Protein AF-A0A2P4SYZ5-F1 (afdb_monomer)

Foldseek 3Di:
DPVVCVVPVPKDWDFDDDVPPTDIDIPPDDDDCPDPPDDPCRDPVVVVVVPDDDDDDDPPPPCPPPLDPDLPNVDDDQDQLVNDPDDPVDDSVVVNVVSVVVVVVVSVVVVCVSVVVVDD

Secondary structure (DSSP, 8-state):
-HHHHHH-TT-EEEEESSTTT-EEEEES----TTSTT--GGGSTTGGGGGSS-S------------TTS-TTSSSPPPPPGGGS---TTS-HHHHHHHHHHHHHHHHHHHHHHHHT----

Sequence (120 aa):
MQIIRQQFPQLTTRRLGTRGQSKYHYYGIAVKENSQYYDVMYSKKGAAWVNETGKKEVTKQTVAYSPRSKLGTLLPEFPNVKDLNLPASLPEEKVSTFIMMYRTHCQRILDTVIRANFDE

Radius of gyration: 20.38 Å; Cα contacts (8 Å, |Δi|>4): 59; chains: 1; bounding box: 40×45×53 Å

Solvent-accessible surface area (backbone atoms only — not comparable to full-atom values): 8151 Å² total; per-residue (Å²): 124,66,67,64,46,70,77,37,74,83,54,42,80,48,76,50,68,57,96,96,63,56,43,84,41,73,42,87,71,77,78,53,84,89,40,96,80,47,52,68,76,77,37,85,70,43,64,62,75,78,75,71,80,81,90,74,93,69,87,74,81,54,91,52,94,48,99,76,57,73,91,84,70,83,66,78,86,75,84,54,66,89,78,49,96,70,59,92,90,55,64,63,68,60,51,44,52,45,52,54,52,48,53,53,49,53,47,52,51,51,53,47,59,57,71,58,51,79,87,122

Mean predicted aligned error: 16.27 Å

Organism: Bambusicola thoracicus (NCBI:txid9083)

InterPro domains:
  IPR003150 DNA-binding RFX-type winged-helix domain [PF02257] (2-32)
  IPR003150 DNA-binding RFX-type winged-helix domain [PS51526] (1-33)
  IPR036388 Winged helix-like DNA-binding domain superfamily [G3DSA:1.10.10.10] (1-33)
  IPR036390 Winged helix DNA-binding domain superfamily [SSF46785] (2-32)
  IPR039779 RFX-like DNA-binding protein [PTHR12619] (3-120)

pLDDT: mean 73.35, std 20.51, range [32.19, 95.38]

Structure (mmCIF, N/CA/C/O backbone):
data_AF-A0A2P4SYZ5-F1
#
_entry.id   AF-A0A2P4SYZ5-F1
#
loop_
_atom_site.group_PDB
_atom_site.id
_atom_site.type_symbol
_atom_site.label_atom_id
_atom_site.label_alt_id
_atom_site.label_comp_id
_atom_site.label_asym_id
_atom_site.label_entity_id
_atom_site.label_seq_id
_atom_site.pdbx_PDB_ins_code
_atom_site.Cartn_x
_atom_site.Cartn_y
_atom_site.Cartn_z
_atom_site.occupancy
_atom_site.B_iso_or_equiv
_atom_site.auth_seq_id
_atom_site.auth_comp_id
_atom_site.auth_asym_id
_atom_site.auth_atom_id
_atom_site.pdbx_PDB_model_num
ATOM 1 N N . MET A 1 1 ? 3.387 -18.766 -16.962 1.00 57.66 1 MET A N 1
ATOM 2 C CA . MET A 1 1 ? 2.801 -18.402 -18.279 1.00 57.66 1 MET A CA 1
ATOM 3 C C . MET A 1 1 ? 1.484 -19.122 -18.595 1.00 57.66 1 MET A C 1
ATOM 5 O O . MET A 1 1 ? 0.707 -18.586 -19.371 1.00 57.66 1 MET A O 1
ATOM 9 N N . GLN A 1 2 ? 1.212 -20.305 -18.026 1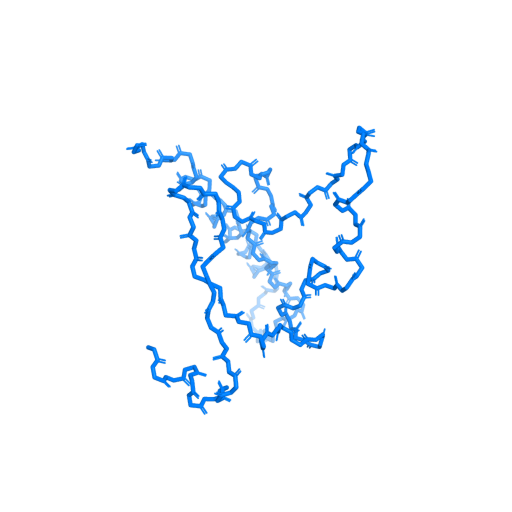.00 62.69 2 GLN A N 1
ATOM 10 C CA . GLN A 1 2 ? 0.086 -21.158 -18.443 1.00 62.69 2 GLN A CA 1
ATOM 11 C C . GLN A 1 2 ? -1.292 -20.676 -17.941 1.00 62.69 2 GLN A C 1
ATOM 13 O O . GLN A 1 2 ? -2.259 -20.711 -18.691 1.00 62.69 2 GLN A O 1
ATOM 18 N N . ILE A 1 3 ? -1.359 -20.116 -16.727 1.00 81.81 3 ILE A N 1
ATOM 19 C CA . ILE A 1 3 ? -2.625 -19.702 -16.091 1.00 81.81 3 ILE A CA 1
ATOM 20 C C . ILE A 1 3 ? -3.298 -18.545 -16.847 1.00 81.81 3 ILE A C 1
ATOM 22 O O . ILE A 1 3 ? -4.493 -18.582 -17.122 1.00 81.81 3 ILE A O 1
ATOM 26 N N . ILE A 1 4 ? -2.532 -17.522 -17.247 1.00 84.44 4 ILE A N 1
ATOM 27 C CA . ILE A 1 4 ? -3.114 -16.334 -17.888 1.00 84.44 4 ILE A CA 1
ATOM 28 C C . ILE A 1 4 ? -3.686 -16.639 -19.279 1.00 84.44 4 ILE A C 1
ATOM 30 O O . ILE A 1 4 ? -4.724 -16.097 -19.642 1.00 84.44 4 ILE A O 1
ATOM 34 N N . ARG A 1 5 ? -3.055 -17.539 -20.045 1.00 84.69 5 ARG A N 1
ATOM 35 C CA . ARG A 1 5 ? -3.549 -17.950 -21.371 1.00 84.69 5 ARG A CA 1
ATOM 36 C C . ARG A 1 5 ? -4.731 -18.913 -21.285 1.00 84.69 5 ARG A C 1
ATOM 38 O O . ARG A 1 5 ? -5.546 -18.929 -22.195 1.00 84.69 5 ARG A O 1
ATOM 45 N N . GLN A 1 6 ? -4.841 -19.679 -20.200 1.00 87.44 6 GLN A N 1
ATOM 46 C CA . GLN A 1 6 ? -6.010 -20.518 -19.939 1.00 87.44 6 GLN A CA 1
ATOM 47 C C . GLN A 1 6 ? -7.247 -19.663 -19.634 1.00 87.44 6 GLN A C 1
ATOM 49 O O . GLN A 1 6 ? -8.317 -19.920 -20.175 1.00 87.44 6 GLN A O 1
ATOM 54 N N . GLN A 1 7 ? -7.086 -18.618 -18.815 1.00 88.50 7 GLN A N 1
ATOM 55 C CA . GLN A 1 7 ? -8.185 -17.721 -18.452 1.00 88.50 7 GLN A CA 1
ATOM 56 C C . GLN A 1 7 ? -8.535 -16.719 -19.563 1.00 88.50 7 GLN A C 1
ATOM 58 O O . GLN A 1 7 ? -9.694 -16.333 -19.708 1.00 88.50 7 GLN A O 1
ATOM 63 N N . PHE A 1 8 ? -7.544 -16.297 -20.355 1.00 90.06 8 PHE A N 1
ATOM 64 C CA . PHE A 1 8 ? -7.702 -15.331 -21.444 1.00 90.06 8 PHE A CA 1
ATOM 65 C C . PHE A 1 8 ? -7.105 -15.896 -22.745 1.00 90.06 8 PHE A C 1
ATOM 67 O O . PHE A 1 8 ? -5.984 -15.540 -23.121 1.00 90.06 8 PHE A O 1
ATOM 74 N N . PRO A 1 9 ? -7.838 -16.769 -23.464 1.00 88.19 9 PRO A N 1
ATOM 75 C CA . PRO A 1 9 ? -7.308 -17.480 -24.633 1.00 88.19 9 PRO A CA 1
ATOM 76 C C . PRO A 1 9 ? -6.918 -16.558 -25.791 1.00 88.19 9 PRO A C 1
ATOM 78 O O . PRO A 1 9 ? -5.989 -16.845 -26.539 1.00 88.19 9 PRO A O 1
ATOM 81 N N . GLN A 1 10 ? -7.604 -15.420 -25.915 1.00 88.31 10 GLN A N 1
ATOM 82 C CA . GLN A 1 10 ? -7.380 -14.437 -26.980 1.00 88.31 10 GLN A CA 1
ATOM 83 C C . GLN A 1 10 ? -6.276 -13.417 -26.639 1.00 88.31 10 GLN A C 1
ATOM 85 O O . GLN A 1 10 ? -6.065 -12.452 -27.372 1.00 88.31 10 GLN A O 1
ATOM 90 N N . LEU A 1 11 ? -5.570 -13.601 -25.517 1.00 90.75 11 LEU A N 1
ATOM 91 C CA . LEU A 1 11 ? -4.552 -12.665 -25.058 1.00 90.75 11 LEU A CA 1
ATOM 92 C C . LEU A 1 11 ? -3.298 -12.717 -25.934 1.00 90.75 11 LEU A C 1
ATOM 94 O O . LEU A 1 11 ? -2.624 -13.748 -26.053 1.00 90.75 11 LEU A O 1
ATOM 98 N N . THR A 1 12 ? -2.914 -11.567 -26.475 1.00 90.38 12 THR A N 1
ATOM 99 C CA . THR A 1 12 ? -1.687 -11.422 -27.268 1.00 90.38 12 THR A CA 1
ATOM 100 C C . THR A 1 12 ? -0.583 -10.761 -26.446 1.00 90.38 12 THR A C 1
ATOM 102 O O . THR A 1 12 ? -0.843 -10.094 -25.447 1.00 90.38 12 THR A O 1
ATOM 105 N N . THR A 1 13 ? 0.679 -10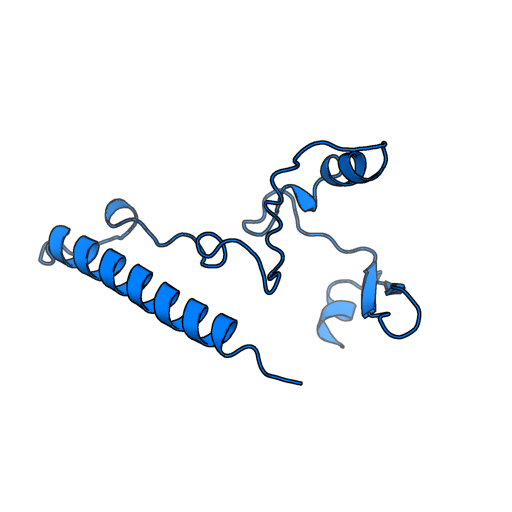.977 -26.822 1.00 90.44 13 THR A N 1
ATOM 106 C CA . THR A 1 13 ? 1.836 -10.389 -26.129 1.00 90.44 13 THR A CA 1
ATOM 107 C C . THR A 1 13 ? 2.620 -9.528 -27.107 1.00 90.44 13 THR A C 1
ATOM 109 O O . THR A 1 13 ? 2.969 -9.985 -28.192 1.00 90.44 13 THR A O 1
ATOM 112 N N . ARG A 1 14 ? 2.914 -8.286 -26.723 1.00 90.25 14 ARG A N 1
ATOM 113 C CA . ARG A 1 14 ? 3.742 -7.347 -27.491 1.00 90.25 14 ARG A CA 1
ATOM 114 C C . ARG A 1 14 ? 4.898 -6.861 -26.633 1.00 90.25 14 ARG A C 1
ATOM 116 O O . ARG A 1 14 ? 4.794 -6.834 -25.411 1.00 90.25 14 ARG A O 1
ATOM 123 N N . ARG A 1 15 ? 5.996 -6.458 -27.266 1.00 91.25 15 ARG A N 1
ATOM 124 C CA . ARG A 1 15 ? 7.143 -5.864 -26.580 1.00 91.25 15 ARG A CA 1
ATOM 125 C C . ARG A 1 15 ? 7.164 -4.369 -26.893 1.00 91.25 15 ARG A C 1
ATOM 127 O O . ARG A 1 15 ? 7.265 -4.004 -28.061 1.00 91.25 15 ARG A O 1
ATOM 134 N N . LEU A 1 16 ? 6.977 -3.528 -25.879 1.00 90.62 16 LEU A N 1
ATOM 135 C CA . LEU A 1 16 ? 6.823 -2.074 -26.023 1.00 90.62 16 LEU A CA 1
ATOM 136 C C . LEU A 1 16 ? 7.907 -1.346 -25.224 1.00 90.62 16 LEU A C 1
ATOM 138 O O . LEU A 1 16 ? 8.298 -1.816 -24.159 1.00 90.62 16 LEU A O 1
ATOM 142 N N . GLY A 1 17 ? 8.375 -0.204 -25.730 1.00 87.62 17 GLY A N 1
ATOM 143 C CA . GLY A 1 17 ? 9.402 0.639 -25.107 1.00 87.62 17 GLY A CA 1
ATOM 144 C C . GLY A 1 17 ? 10.561 0.958 -26.054 1.00 87.62 17 GLY A C 1
ATOM 145 O O . GLY A 1 17 ? 10.675 0.372 -27.131 1.00 87.62 17 GLY A O 1
ATOM 146 N N . THR A 1 18 ? 11.427 1.885 -25.652 1.00 86.94 18 THR A N 1
ATOM 147 C CA . THR A 1 18 ? 12.615 2.291 -26.419 1.00 86.94 18 THR A CA 1
ATOM 148 C C . THR A 1 18 ? 13.705 1.211 -26.396 1.00 86.94 18 THR A C 1
ATOM 150 O O . THR A 1 18 ? 13.635 0.242 -25.634 1.00 86.94 18 THR A O 1
ATOM 153 N N . ARG A 1 19 ? 14.718 1.351 -27.263 1.00 84.50 19 ARG A N 1
ATOM 154 C CA . ARG A 1 19 ? 15.845 0.409 -27.366 1.00 84.50 19 ARG A CA 1
ATOM 155 C C . ARG A 1 19 ? 16.495 0.206 -25.990 1.00 84.50 19 ARG A C 1
ATOM 157 O O . ARG A 1 19 ? 16.896 1.167 -25.350 1.00 84.50 19 ARG A O 1
ATOM 164 N N . GLY A 1 20 ? 16.576 -1.048 -25.545 1.00 88.00 20 GLY A N 1
ATOM 165 C CA . GLY A 1 20 ? 17.135 -1.425 -24.239 1.00 88.00 20 GLY A CA 1
ATOM 166 C C . GLY A 1 20 ? 16.155 -1.378 -23.059 1.00 88.00 20 GLY A C 1
ATOM 167 O O . GLY A 1 20 ? 16.458 -1.951 -22.023 1.00 88.00 20 GLY A O 1
ATOM 168 N N . GLN A 1 21 ? 14.969 -0.778 -23.213 1.00 86.50 21 GLN A N 1
ATOM 169 C CA . GLN A 1 21 ? 13.969 -0.626 -22.139 1.00 86.50 21 GLN A CA 1
ATOM 170 C C . GLN A 1 21 ? 12.636 -1.326 -22.448 1.00 86.50 21 GLN A C 1
ATOM 172 O O . GLN A 1 21 ? 11.637 -1.127 -21.756 1.00 86.50 21 GLN A O 1
ATOM 177 N N . SER A 1 22 ? 12.584 -2.136 -23.509 1.00 90.62 22 SER A N 1
ATOM 178 C CA . SER A 1 22 ? 11.336 -2.750 -23.954 1.00 90.62 22 SER A CA 1
ATOM 179 C C . SER A 1 22 ? 10.851 -3.846 -22.997 1.00 90.62 22 SER A C 1
ATOM 181 O O . SER A 1 22 ? 11.551 -4.840 -22.786 1.00 90.62 22 SER A O 1
ATOM 183 N N . LYS A 1 23 ? 9.620 -3.711 -22.498 1.00 89.50 23 LYS A N 1
ATOM 184 C CA . LYS A 1 23 ? 8.950 -4.667 -21.602 1.00 89.50 23 LYS A CA 1
ATOM 185 C C . LYS A 1 23 ? 7.866 -5.451 -22.341 1.00 89.50 23 LYS A C 1
ATOM 187 O O . LYS A 1 23 ? 7.407 -5.042 -23.407 1.00 89.50 23 LYS A O 1
ATOM 192 N N . TYR A 1 24 ? 7.458 -6.591 -21.787 1.00 91.94 24 TYR A N 1
ATOM 193 C CA . TYR A 1 24 ? 6.337 -7.372 -22.311 1.00 91.94 24 TYR A CA 1
ATOM 194 C C . TYR A 1 24 ? 5.007 -6.800 -21.818 1.00 91.94 24 TYR A C 1
ATOM 196 O O . TYR A 1 24 ? 4.822 -6.579 -20.625 1.00 91.94 24 TYR A O 1
ATOM 204 N N . HIS A 1 25 ? 4.077 -6.597 -22.744 1.00 90.06 25 HIS A N 1
ATOM 205 C CA . HIS A 1 25 ? 2.721 -6.127 -22.495 1.00 90.06 25 HIS A CA 1
ATOM 206 C C . HIS A 1 25 ? 1.725 -7.155 -23.020 1.00 90.06 25 HIS A C 1
ATOM 208 O O . HIS A 1 25 ? 1.852 -7.638 -24.148 1.00 90.06 25 HIS A O 1
ATOM 214 N N . TYR A 1 26 ? 0.720 -7.467 -22.209 1.00 91.38 26 TYR A N 1
ATOM 215 C CA 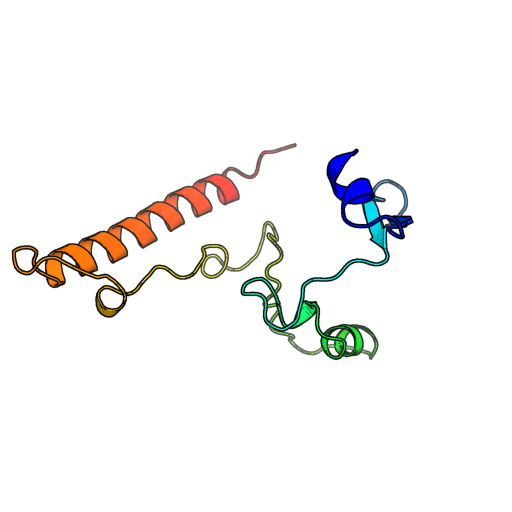. TYR A 1 26 ? -0.417 -8.268 -22.636 1.00 91.38 26 TYR A CA 1
ATOM 216 C C . TYR A 1 26 ? -1.489 -7.369 -23.248 1.00 91.38 26 TYR A C 1
ATOM 218 O O . TYR A 1 26 ? -1.839 -6.339 -22.677 1.00 91.38 26 TYR A O 1
ATOM 226 N N . TYR A 1 27 ? -1.996 -7.757 -24.413 1.00 87.62 27 TYR A N 1
ATOM 227 C CA . TYR A 1 27 ? -3.018 -7.028 -25.150 1.00 87.62 27 TYR A CA 1
ATOM 228 C C . TYR A 1 27 ? -4.298 -7.858 -25.240 1.00 87.62 27 TYR A C 1
ATOM 230 O O . TYR A 1 27 ? -4.244 -9.069 -25.464 1.00 87.62 27 TYR A O 1
ATOM 238 N N . GLY A 1 28 ? -5.440 -7.193 -25.054 1.00 85.69 28 GLY A N 1
ATOM 239 C CA . GLY A 1 28 ? -6.750 -7.836 -24.905 1.00 85.69 28 GLY A CA 1
ATOM 240 C C . GLY A 1 28 ? -7.186 -8.047 -23.450 1.00 85.69 28 GLY A C 1
ATOM 241 O O . GLY A 1 28 ? -8.155 -8.757 -23.210 1.00 85.69 28 GLY A O 1
ATOM 242 N N . ILE A 1 29 ? -6.494 -7.437 -22.480 1.00 86.69 29 ILE A N 1
ATOM 243 C CA . ILE A 1 29 ? -6.887 -7.433 -21.064 1.00 86.69 29 ILE A CA 1
ATOM 244 C C . ILE A 1 29 ? -6.808 -6.018 -20.489 1.00 86.69 29 ILE A C 1
ATOM 246 O O . ILE A 1 29 ? -5.904 -5.255 -20.827 1.00 86.69 29 ILE A O 1
ATOM 250 N N . ALA A 1 30 ? -7.760 -5.679 -19.624 1.00 85.19 30 ALA A N 1
ATOM 251 C CA . ALA A 1 30 ? -7.810 -4.420 -18.890 1.00 85.19 30 ALA A CA 1
ATOM 252 C C . ALA A 1 30 ? -8.469 -4.637 -17.520 1.00 85.19 30 ALA A C 1
ATOM 254 O O . ALA A 1 30 ? -9.186 -5.620 -17.313 1.00 85.19 30 ALA A O 1
ATOM 255 N N . VAL A 1 31 ? -8.229 -3.712 -16.589 1.00 85.00 31 VAL A N 1
ATOM 256 C CA . VAL A 1 31 ? -8.916 -3.693 -15.292 1.00 85.00 31 VAL A CA 1
ATOM 257 C C . VAL A 1 31 ? -10.376 -3.281 -15.511 1.00 85.00 31 VAL A C 1
ATOM 259 O O . VAL A 1 31 ? -10.651 -2.355 -16.270 1.00 85.00 31 VAL A O 1
ATOM 262 N N . LYS A 1 32 ? -11.320 -3.981 -14.873 1.00 84.44 32 LYS A N 1
ATOM 263 C CA . LYS A 1 32 ? -12.754 -3.656 -14.956 1.00 84.44 32 LYS A CA 1
ATOM 264 C C . LYS A 1 32 ? -13.058 -2.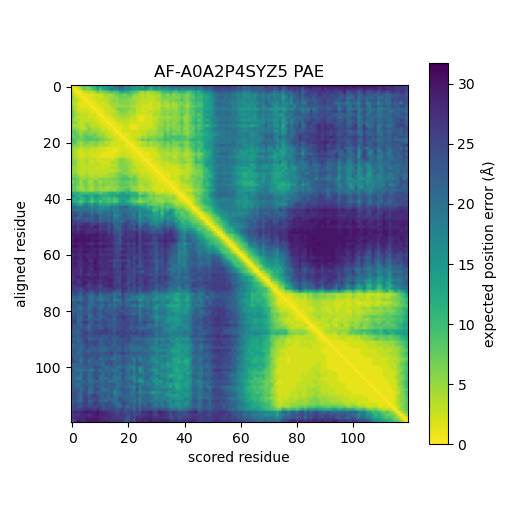359 -14.211 1.00 84.44 32 LYS A C 1
ATOM 266 O O . LYS A 1 32 ? -12.527 -2.176 -13.126 1.00 84.44 32 LYS A O 1
ATOM 271 N N . GLU A 1 33 ? -13.981 -1.544 -14.721 1.00 83.62 33 GLU A N 1
ATOM 272 C CA . GLU A 1 33 ? -14.332 -0.235 -14.133 1.00 83.62 33 GLU A CA 1
ATOM 273 C C . GLU A 1 33 ? -14.846 -0.312 -12.690 1.00 83.62 33 GLU A C 1
ATOM 275 O O . GLU A 1 33 ? -14.613 0.584 -11.890 1.00 83.62 33 GLU A O 1
ATOM 280 N N . ASN A 1 34 ? -15.520 -1.409 -12.342 1.00 83.06 34 ASN A N 1
ATOM 281 C CA . ASN A 1 34 ? -16.043 -1.661 -10.999 1.00 83.06 34 ASN A CA 1
ATOM 282 C C . ASN A 1 34 ? -15.022 -2.307 -10.047 1.00 83.06 34 ASN A C 1
ATOM 284 O O . ASN A 1 34 ? -15.374 -2.699 -8.935 1.00 83.06 34 ASN A O 1
ATOM 288 N N . SER A 1 35 ? -13.783 -2.506 -10.492 1.00 83.00 35 SER A N 1
ATOM 289 C CA . SER A 1 35 ? -12.743 -3.081 -9.655 1.00 83.00 35 SER A CA 1
ATOM 290 C C . SER A 1 35 ? -12.205 -2.031 -8.692 1.00 83.00 35 SER A C 1
ATOM 292 O O . SER A 1 35 ? -11.919 -0.907 -9.084 1.00 83.00 35 SER A O 1
ATOM 294 N N . GLN A 1 36 ? -11.932 -2.444 -7.458 1.00 76.06 36 GLN A N 1
ATOM 295 C CA . GLN A 1 36 ? -11.140 -1.676 -6.492 1.00 76.06 36 GLN A CA 1
ATOM 296 C C . GLN A 1 36 ? -9.732 -1.294 -7.004 1.00 76.06 36 GLN A C 1
ATOM 298 O O . GLN A 1 36 ? -9.103 -0.400 -6.453 1.00 76.06 36 GLN A O 1
ATOM 303 N N . TYR A 1 37 ? -9.244 -1.940 -8.072 1.00 76.19 37 TYR A N 1
ATOM 304 C CA . TYR A 1 37 ? -7.970 -1.624 -8.730 1.00 76.19 37 TYR A CA 1
ATOM 305 C C . TYR A 1 37 ? -8.116 -0.710 -9.960 1.00 76.19 37 TYR A C 1
ATOM 307 O O . TYR A 1 37 ? -7.135 -0.481 -10.673 1.00 76.19 37 TYR A O 1
ATOM 315 N N . TYR A 1 38 ? -9.327 -0.239 -10.274 1.00 81.44 38 TYR A N 1
ATOM 316 C CA . TYR A 1 38 ? -9.568 0.632 -11.421 1.00 81.44 38 TYR A CA 1
ATOM 317 C C . TYR A 1 38 ? -9.190 2.078 -11.100 1.00 81.44 38 TYR A C 1
ATOM 319 O O . TYR A 1 38 ? -9.927 2.806 -10.443 1.00 81.44 38 TYR A O 1
ATOM 327 N N . ASP A 1 39 ? -8.022 2.487 -11.583 1.00 75.81 39 ASP A N 1
ATOM 328 C CA . ASP A 1 39 ? -7.547 3.869 -11.520 1.00 75.81 39 ASP A CA 1
ATOM 329 C C . ASP A 1 39 ? -8.021 4.685 -12.745 1.00 75.81 39 ASP A C 1
ATOM 331 O O . ASP A 1 39 ? -8.155 4.159 -13.856 1.00 75.81 39 ASP A O 1
ATOM 335 N N . VAL A 1 40 ? -8.207 5.996 -12.566 1.00 64.44 40 VAL A N 1
ATOM 336 C CA . VAL A 1 40 ? -8.567 6.981 -13.605 1.00 64.44 40 VAL A CA 1
ATOM 337 C C . VAL A 1 40 ? -7.585 6.941 -14.782 1.00 64.44 40 VAL A C 1
ATOM 339 O O . VAL A 1 40 ? -7.981 7.171 -15.926 1.00 64.44 40 VAL A O 1
ATOM 342 N N . MET A 1 41 ? -6.326 6.572 -14.532 1.00 62.00 41 MET A N 1
ATOM 343 C CA . MET A 1 41 ? -5.296 6.376 -15.563 1.00 62.00 41 MET A CA 1
ATOM 344 C C . MET A 1 41 ? -5.627 5.255 -16.566 1.00 62.00 41 MET A C 1
ATOM 346 O O . MET A 1 41 ? -5.144 5.291 -17.697 1.00 62.00 41 MET A O 1
ATOM 350 N N . TYR A 1 42 ? -6.462 4.282 -16.188 1.00 68.06 42 TYR A N 1
ATOM 351 C CA . TYR A 1 42 ? -6.945 3.218 -17.079 1.00 68.06 42 TYR A CA 1
ATOM 352 C C . TYR A 1 42 ? -8.232 3.601 -17.826 1.00 68.06 42 TYR A C 1
ATOM 354 O O . TYR A 1 42 ? -8.672 2.865 -18.713 1.00 68.06 42 TYR A O 1
ATOM 362 N N . SER A 1 43 ? -8.823 4.760 -17.515 1.00 62.81 43 SER A N 1
ATOM 363 C CA . SER A 1 43 ? -9.974 5.286 -18.244 1.00 62.81 43 SER A CA 1
ATOM 364 C C . SER A 1 43 ? -9.567 5.766 -19.638 1.00 62.81 43 SER A C 1
ATOM 366 O O . SER A 1 43 ? -8.529 6.404 -19.824 1.00 62.81 43 SER A O 1
ATOM 368 N N . LYS A 1 44 ? -10.453 5.577 -20.625 1.00 56.69 44 LYS A N 1
ATOM 369 C CA . LYS A 1 44 ? -10.300 6.120 -21.990 1.00 56.69 44 LYS A CA 1
ATOM 370 C C . LYS A 1 44 ? -10.062 7.642 -22.015 1.00 56.69 44 LYS A C 1
ATOM 372 O O . LYS A 1 44 ? -9.497 8.146 -22.979 1.00 56.69 44 LYS A O 1
ATOM 377 N N . LYS A 1 45 ? -10.458 8.367 -20.959 1.00 53.66 45 LYS A N 1
ATOM 378 C CA . LYS A 1 45 ? -10.246 9.818 -20.804 1.00 53.66 45 LYS A CA 1
ATOM 379 C C . LYS A 1 45 ? -8.837 10.193 -20.316 1.00 53.66 45 LYS A C 1
ATOM 381 O O .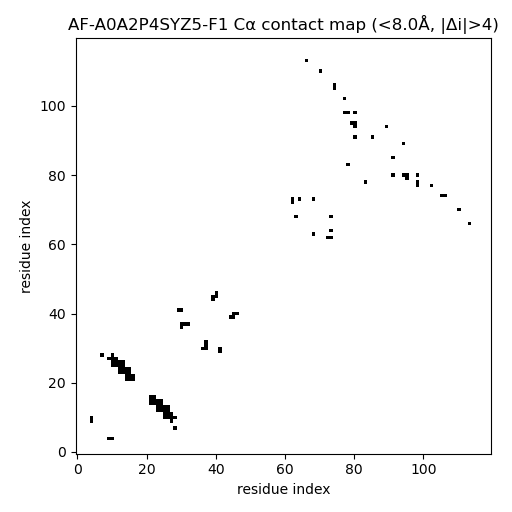 LYS A 1 45 ? -8.399 11.307 -20.586 1.00 53.66 45 LYS A O 1
ATOM 386 N N . GLY A 1 46 ? -8.114 9.289 -19.647 1.00 50.66 46 GLY A N 1
ATOM 387 C CA . GLY A 1 46 ? -6.748 9.539 -19.160 1.00 50.66 46 GLY A CA 1
ATOM 388 C C . GLY A 1 46 ? -5.708 9.609 -20.284 1.00 50.66 46 GLY A C 1
ATOM 389 O O . GLY A 1 46 ? -4.765 10.392 -20.215 1.00 50.66 46 GLY A O 1
ATOM 390 N N . ALA A 1 47 ? -5.926 8.865 -21.374 1.00 47.66 47 ALA A N 1
ATOM 391 C CA . ALA A 1 47 ? -5.040 8.855 -22.540 1.00 47.66 47 ALA A CA 1
ATOM 392 C C . ALA A 1 47 ? -5.069 10.162 -23.362 1.00 47.66 47 ALA A C 1
ATOM 394 O O . ALA A 1 47 ? -4.115 10.451 -24.080 1.00 47.66 47 ALA A O 1
ATOM 395 N N . ALA A 1 48 ? -6.137 10.962 -23.255 1.00 43.22 48 ALA A N 1
ATOM 396 C CA . ALA A 1 48 ? -6.280 12.218 -23.995 1.00 43.22 48 ALA A CA 1
ATOM 397 C C . ALA A 1 48 ? -5.417 13.363 -23.427 1.00 43.22 48 ALA A C 1
ATOM 399 O O . ALA A 1 48 ? -5.047 14.270 -24.163 1.00 43.22 48 ALA A O 1
ATOM 400 N N . TRP A 1 49 ? -5.026 13.301 -22.148 1.00 39.78 49 TRP A N 1
ATOM 401 C CA . TRP A 1 49 ? -4.213 14.341 -21.496 1.00 39.78 49 TRP A CA 1
ATOM 402 C C . TRP A 1 49 ? -2.725 14.320 -21.886 1.00 39.78 49 TRP A C 1
ATOM 404 O O . TRP A 1 49 ? -1.984 15.228 -21.521 1.00 39.78 49 TRP A O 1
ATOM 414 N N . VAL A 1 50 ? -2.266 13.296 -22.613 1.00 45.56 50 VAL A N 1
ATOM 415 C CA . VAL A 1 50 ? -0.845 13.132 -22.974 1.00 45.56 50 VAL A CA 1
ATOM 416 C C . VAL A 1 50 ? -0.496 13.790 -24.321 1.00 45.56 50 VAL A C 1
ATOM 418 O O . VAL A 1 50 ? 0.683 13.977 -24.614 1.00 45.56 50 VAL A O 1
ATOM 421 N N . ASN A 1 51 ? -1.488 14.195 -25.125 1.00 40.41 51 ASN A N 1
ATOM 422 C CA . ASN A 1 51 ? -1.267 14.448 -26.555 1.00 40.41 51 ASN A CA 1
ATOM 423 C C . ASN A 1 51 ? -1.309 15.923 -27.002 1.00 40.41 51 ASN A C 1
ATOM 425 O O . ASN A 1 51 ? -1.032 16.177 -28.170 1.00 40.41 51 ASN A O 1
ATOM 429 N N . GLU A 1 52 ? -1.577 16.901 -26.130 1.00 34.38 52 GLU A N 1
ATOM 430 C CA . GLU A 1 52 ? -1.565 18.325 -26.513 1.00 34.38 52 GLU A CA 1
ATOM 431 C C . GLU A 1 52 ? -0.584 19.150 -25.664 1.00 34.38 52 GLU A C 1
ATOM 433 O O . GLU A 1 52 ? -0.785 19.404 -24.482 1.00 34.38 52 GLU A O 1
ATOM 438 N N . THR A 1 53 ? 0.512 19.547 -26.318 1.00 35.56 53 THR A N 1
ATOM 439 C CA . THR A 1 53 ? 1.233 20.825 -26.168 1.00 35.56 53 THR A CA 1
ATOM 440 C C . THR A 1 53 ? 1.326 21.481 -24.781 1.00 35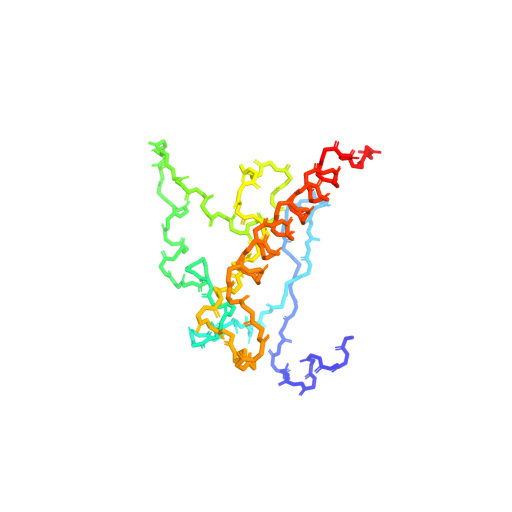.56 53 THR A C 1
ATOM 442 O O . THR A 1 53 ? 0.413 22.152 -24.324 1.00 35.56 53 THR A O 1
ATOM 445 N N . GLY A 1 54 ? 2.551 21.479 -24.237 1.00 39.88 54 GLY A N 1
ATOM 446 C CA . GLY A 1 54 ? 3.166 22.677 -23.650 1.00 39.88 54 GLY A CA 1
ATOM 447 C C . GLY A 1 54 ? 2.671 23.145 -22.276 1.00 39.88 54 GLY A C 1
ATOM 448 O O . GLY A 1 54 ? 1.675 23.840 -22.164 1.00 39.88 54 GLY A O 1
ATOM 449 N N . LYS A 1 55 ? 3.506 22.900 -21.255 1.00 40.81 55 LYS A N 1
ATOM 450 C CA . LYS A 1 55 ? 3.593 23.645 -19.983 1.00 40.81 55 LYS A CA 1
ATOM 451 C C . LYS A 1 55 ? 2.252 23.922 -19.282 1.00 40.81 55 LYS A C 1
ATOM 453 O O . LYS A 1 55 ? 1.670 24.981 -19.478 1.00 40.81 55 LYS A O 1
ATOM 458 N N . LYS A 1 56 ? 1.863 23.053 -18.345 1.00 32.19 56 LYS A N 1
ATOM 459 C CA . LYS A 1 56 ? 1.169 23.419 -17.095 1.00 32.19 56 LYS A CA 1
ATOM 460 C C . LYS A 1 56 ? 1.202 22.243 -16.129 1.00 32.19 56 LYS A C 1
ATOM 462 O O . LYS A 1 56 ? 1.201 21.089 -16.544 1.00 32.19 56 LYS A O 1
ATOM 467 N N . GLU A 1 57 ? 1.330 22.574 -14.851 1.00 38.41 57 GLU A N 1
ATOM 468 C CA . GLU A 1 57 ? 1.403 21.654 -13.723 1.00 38.41 57 GLU A CA 1
ATOM 469 C C . GLU A 1 57 ? 0.253 20.648 -13.761 1.00 38.41 57 GLU A C 1
ATOM 471 O O . GLU A 1 57 ? -0.896 20.967 -13.471 1.00 38.41 57 GLU A O 1
ATOM 476 N N . VAL A 1 58 ? 0.569 19.410 -14.124 1.00 32.59 58 VAL A N 1
ATOM 477 C CA . VAL A 1 58 ? -0.333 18.282 -13.936 1.00 32.59 58 VAL A CA 1
ATOM 478 C C . VAL A 1 58 ? 0.126 17.607 -12.661 1.00 32.59 58 VAL A C 1
ATOM 480 O O . VAL A 1 58 ? 1.223 17.043 -12.608 1.00 32.59 58 VAL A O 1
ATOM 483 N N . THR A 1 59 ? -0.711 17.695 -11.628 1.00 37.47 59 THR A N 1
ATOM 484 C CA . THR A 1 59 ? -0.686 16.822 -10.457 1.00 37.47 59 THR A CA 1
ATOM 485 C C . THR A 1 59 ? -0.655 15.385 -10.957 1.00 37.47 59 THR A C 1
ATOM 487 O O . THR A 1 59 ? -1.677 14.757 -11.214 1.00 37.47 59 THR A O 1
ATOM 490 N N . LYS A 1 60 ? 0.559 14.866 -11.139 1.00 36.44 60 LYS A N 1
ATOM 491 C CA . LYS A 1 60 ? 0.829 13.447 -11.274 1.00 36.44 60 LYS A CA 1
ATOM 492 C C . LYS A 1 60 ? 0.485 12.819 -9.928 1.00 36.44 60 LYS A C 1
ATOM 494 O O . LYS A 1 60 ? 1.369 12.536 -9.128 1.00 36.44 60 LYS A O 1
ATOM 499 N N . GLN A 1 61 ? -0.790 12.519 -9.709 1.00 37.25 61 GLN A N 1
ATOM 500 C CA . GLN A 1 61 ? -1.138 11.270 -9.037 1.00 37.25 61 GLN A CA 1
ATOM 501 C C . GLN A 1 61 ? -0.938 10.149 -10.052 1.00 37.25 61 GLN A C 1
ATOM 503 O O . GLN A 1 61 ? -1.839 9.451 -10.490 1.00 37.25 61 GLN A O 1
ATOM 508 N N . THR A 1 62 ? 0.312 10.012 -10.478 1.00 36.06 62 THR A N 1
ATOM 509 C CA . THR A 1 62 ? 0.814 8.715 -10.840 1.00 36.06 62 THR A CA 1
ATOM 510 C C . THR A 1 62 ? 0.839 7.945 -9.528 1.00 36.06 62 THR A C 1
ATOM 512 O O . THR A 1 62 ? 1.733 8.181 -8.716 1.00 36.06 62 THR A O 1
ATOM 515 N N . VAL A 1 63 ? -0.036 6.953 -9.363 1.00 41.44 63 VAL A N 1
ATOM 516 C CA . VAL A 1 63 ? 0.349 5.730 -8.638 1.00 41.44 63 VAL A CA 1
ATOM 517 C C . VAL A 1 63 ? 1.343 4.960 -9.527 1.00 41.44 63 VAL A C 1
ATOM 519 O O . VAL A 1 63 ? 1.213 3.784 -9.836 1.00 41.44 63 VAL A O 1
ATOM 522 N N . ALA A 1 64 ? 2.350 5.679 -10.024 1.00 36.38 64 ALA A N 1
ATOM 523 C CA . ALA A 1 64 ? 3.619 5.096 -10.337 1.00 36.38 64 ALA A CA 1
ATOM 524 C C . ALA A 1 64 ? 4.276 4.990 -8.973 1.00 36.38 64 ALA A C 1
ATOM 526 O O . ALA A 1 64 ? 4.419 5.996 -8.274 1.00 36.38 64 ALA A O 1
ATOM 527 N N . TYR A 1 65 ? 4.725 3.794 -8.626 1.00 42.22 65 TYR A N 1
ATOM 528 C CA . TYR A 1 65 ? 5.900 3.636 -7.786 1.00 42.22 65 TYR A CA 1
ATOM 529 C C . TYR A 1 65 ? 7.069 4.322 -8.511 1.00 42.22 65 TYR A C 1
ATOM 531 O O . TYR A 1 65 ? 7.916 3.688 -9.131 1.00 42.22 65 TYR A O 1
ATOM 539 N N . SER A 1 66 ? 7.034 5.652 -8.564 1.00 40.03 66 SER A N 1
ATOM 540 C CA . SER A 1 66 ? 8.122 6.469 -9.042 1.00 40.03 66 SER A CA 1
ATOM 541 C C . SER A 1 66 ? 9.085 6.552 -7.862 1.00 40.03 66 SER A C 1
ATOM 543 O O . SER A 1 66 ? 8.645 6.873 -6.755 1.00 40.03 66 SER A O 1
ATOM 545 N N . PRO A 1 67 ? 10.389 6.314 -8.047 1.00 45.53 67 PRO A N 1
ATOM 546 C CA . PRO A 1 67 ? 11.371 6.462 -6.968 1.00 45.53 67 PRO A CA 1
ATOM 547 C C . PRO A 1 67 ? 11.434 7.881 -6.360 1.00 45.53 67 PRO A C 1
ATOM 549 O O . PRO A 1 67 ? 12.208 8.141 -5.448 1.00 45.53 67 PRO A O 1
ATOM 552 N N . ARG A 1 68 ? 10.634 8.832 -6.871 1.00 41.50 68 ARG A N 1
ATOM 553 C CA . ARG A 1 68 ? 10.640 10.250 -6.503 1.00 41.50 68 ARG A CA 1
ATOM 554 C C . ARG A 1 68 ? 9.241 10.834 -6.245 1.00 41.50 68 ARG A C 1
ATOM 556 O O . ARG A 1 68 ? 9.082 12.053 -6.284 1.00 41.50 68 ARG A O 1
ATOM 563 N N . SER A 1 69 ? 8.213 10.014 -6.018 1.00 42.88 69 SER A N 1
ATOM 564 C CA . SER A 1 69 ? 6.879 10.531 -5.668 1.00 42.88 69 SER A CA 1
ATOM 565 C C . SER A 1 69 ? 6.921 11.109 -4.258 1.00 42.88 69 SER A C 1
ATOM 567 O O . SER A 1 69 ? 7.512 10.516 -3.358 1.00 42.88 69 SER A O 1
ATOM 569 N N . LYS A 1 70 ? 6.317 12.288 -4.072 1.00 46.41 70 LYS A N 1
ATOM 570 C CA . LYS A 1 70 ? 6.212 12.948 -2.766 1.00 46.41 70 LYS A CA 1
ATOM 571 C C . LYS A 1 70 ? 5.698 11.936 -1.732 1.00 46.41 70 LYS A C 1
ATOM 573 O O . LYS A 1 70 ? 4.699 11.264 -1.963 1.00 46.41 70 LYS A O 1
ATOM 578 N N . LEU A 1 71 ? 6.413 11.861 -0.614 1.00 46.97 71 LEU A N 1
ATOM 579 C CA . LEU A 1 71 ? 6.454 10.801 0.402 1.00 46.97 71 LEU A CA 1
ATOM 580 C C . LEU A 1 71 ? 5.100 10.248 0.907 1.00 46.97 71 LEU A C 1
ATOM 582 O O . LEU A 1 71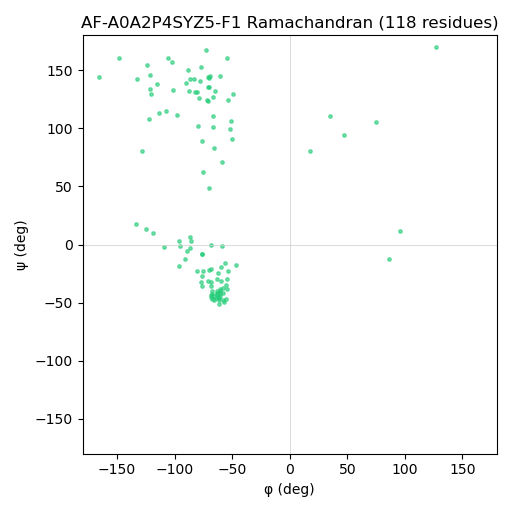 ? 5.065 9.166 1.472 1.00 46.97 71 LEU A O 1
ATOM 586 N N . GLY A 1 72 ? 3.984 10.953 0.707 1.00 48.56 72 GLY A N 1
ATOM 587 C CA . GLY A 1 72 ? 2.707 10.674 1.372 1.00 48.56 72 GLY A CA 1
ATOM 588 C C . GLY A 1 72 ? 1.677 9.809 0.632 1.00 48.56 72 GLY A C 1
ATOM 589 O O . GLY A 1 72 ? 0.615 9.593 1.206 1.00 48.56 72 GLY A O 1
ATOM 590 N N . THR A 1 73 ? 1.915 9.342 -0.604 1.00 54.88 73 THR A N 1
ATOM 591 C CA . THR A 1 73 ? 0.856 8.688 -1.425 1.00 54.88 73 THR A CA 1
ATOM 592 C C . THR A 1 73 ? 1.183 7.279 -1.934 1.00 54.88 73 THR A C 1
ATOM 594 O O . THR A 1 73 ? 0.524 6.798 -2.850 1.00 54.88 73 THR A O 1
ATOM 597 N N . LEU A 1 74 ? 2.222 6.625 -1.409 1.00 67.38 74 LEU A N 1
ATOM 598 C CA . LEU A 1 74 ? 2.635 5.286 -1.864 1.00 67.38 74 LEU A CA 1
ATOM 599 C C . LEU A 1 74 ? 2.073 4.143 -1.009 1.00 67.38 74 LEU A C 1
ATOM 601 O O . LEU A 1 74 ? 2.057 2.997 -1.456 1.00 67.38 74 LEU A O 1
ATOM 605 N N . LEU A 1 75 ? 1.627 4.443 0.211 1.00 77.69 75 LEU A N 1
ATOM 606 C CA . LEU A 1 75 ? 0.926 3.474 1.042 1.00 77.69 75 LEU A CA 1
ATOM 607 C C . LEU A 1 75 ? -0.572 3.499 0.713 1.00 77.69 75 LEU A C 1
ATOM 609 O O . LEU A 1 75 ? -1.116 4.585 0.497 1.00 77.69 75 LEU A O 1
ATOM 613 N N . PRO A 1 76 ? -1.242 2.334 0.706 1.00 81.88 76 PRO A N 1
ATOM 614 C CA . PRO A 1 76 ? -2.697 2.270 0.684 1.00 81.88 76 PRO A CA 1
ATOM 615 C C . PRO A 1 76 ? -3.320 3.069 1.833 1.00 81.88 76 PRO A C 1
ATOM 617 O O . PRO A 1 76 ? -2.676 3.343 2.851 1.00 81.88 76 PRO A O 1
ATOM 620 N N . GLU A 1 77 ? -4.598 3.406 1.687 1.00 81.56 77 GLU A N 1
ATOM 621 C CA . GLU A 1 77 ? -5.363 3.987 2.783 1.00 81.56 77 GLU A CA 1
ATOM 622 C C . GLU A 1 77 ? -5.508 2.968 3.925 1.00 81.56 77 GLU A C 1
ATOM 624 O O . GLU A 1 77 ? -5.811 1.795 3.703 1.00 81.56 77 GLU A O 1
ATOM 629 N N . PHE A 1 78 ? -5.234 3.414 5.152 1.00 87.81 78 PHE A N 1
ATOM 630 C CA . PHE A 1 78 ? -5.399 2.588 6.346 1.00 87.81 78 PHE A CA 1
ATOM 631 C C . PHE A 1 78 ? -6.863 2.643 6.794 1.00 87.81 78 PHE A C 1
ATOM 633 O O . PHE A 1 78 ? -7.460 3.719 6.726 1.00 87.81 78 PHE A O 1
ATOM 640 N N . PRO A 1 79 ? -7.430 1.526 7.283 1.00 88.94 79 PRO A N 1
ATOM 641 C CA . PRO A 1 79 ? -8.823 1.489 7.718 1.00 88.94 79 PRO A CA 1
ATOM 642 C C . PRO A 1 79 ? -9.074 2.480 8.859 1.00 88.94 79 PRO A C 1
ATOM 644 O O . PRO A 1 79 ? -8.208 2.671 9.723 1.00 88.94 79 PRO A O 1
ATOM 647 N N . ASN A 1 80 ? -10.261 3.092 8.895 1.00 88.12 80 ASN A N 1
ATOM 648 C CA . ASN A 1 80 ? -10.680 3.856 10.062 1.00 88.12 80 ASN A CA 1
ATOM 649 C C . ASN A 1 80 ? -11.125 2.901 11.175 1.00 88.12 80 ASN A C 1
ATOM 651 O O . ASN A 1 80 ? -11.628 1.813 10.913 1.00 88.12 80 ASN A O 1
ATOM 655 N N . VAL A 1 81 ? -11.010 3.330 12.432 1.00 90.12 81 VAL A N 1
ATOM 656 C CA . VAL A 1 81 ? -11.532 2.574 13.582 1.00 90.12 81 VAL A CA 1
ATOM 657 C C . VAL A 1 81 ? -13.023 2.272 13.429 1.00 90.12 81 VAL A C 1
ATOM 659 O O . VAL A 1 81 ? -13.459 1.188 13.795 1.00 90.12 81 VAL A O 1
ATOM 662 N N . LYS A 1 82 ? -13.783 3.195 12.827 1.00 85.62 82 LYS A N 1
ATOM 663 C CA . LYS A 1 82 ? -15.219 3.037 12.560 1.00 85.62 82 LYS A CA 1
ATOM 664 C C . LYS A 1 82 ? -15.541 1.970 11.513 1.00 85.62 82 LYS A C 1
ATOM 666 O O . LYS A 1 82 ? -16.659 1.470 11.494 1.00 85.62 82 LYS A O 1
ATOM 671 N N . ASP A 1 83 ? -14.573 1.625 10.666 1.00 86.88 83 ASP A N 1
ATOM 672 C CA . ASP A 1 83 ? -14.725 0.591 9.638 1.00 86.88 83 ASP A CA 1
ATOM 673 C C . ASP A 1 83 ? -14.409 -0.812 10.189 1.00 86.88 83 ASP A C 1
ATOM 675 O O . ASP A 1 83 ? -14.524 -1.810 9.474 1.00 86.88 83 ASP A O 1
ATOM 679 N N . LEU A 1 84 ? -13.985 -0.908 11.455 1.00 86.88 84 LEU A N 1
ATOM 680 C CA . LEU A 1 84 ? -13.614 -2.157 12.107 1.00 86.88 84 LEU A CA 1
ATOM 681 C C . LEU A 1 84 ? -14.740 -2.646 13.020 1.00 86.88 84 LEU A C 1
ATOM 683 O O . LEU A 1 84 ? -15.241 -1.922 13.875 1.00 86.88 84 LEU A O 1
ATOM 687 N N . ASN A 1 85 ? -15.073 -3.931 12.907 1.00 88.44 85 ASN A N 1
ATOM 688 C CA . ASN A 1 85 ? -15.952 -4.598 13.865 1.00 88.44 85 ASN A CA 1
ATOM 689 C C . ASN A 1 85 ? -15.174 -4.902 15.152 1.00 88.44 85 ASN A C 1
ATOM 691 O O . ASN A 1 85 ? -14.554 -5.962 15.277 1.00 88.44 85 ASN A O 1
ATOM 695 N N . LEU A 1 86 ? -15.177 -3.956 16.094 1.00 86.56 86 LEU A N 1
ATOM 696 C CA . LEU A 1 86 ? -14.475 -4.083 17.370 1.00 86.56 86 LEU A CA 1
ATOM 697 C C . LEU A 1 86 ? -15.367 -4.705 18.458 1.00 86.56 86 LEU A C 1
ATOM 699 O O . LEU A 1 86 ? -16.541 -4.351 18.576 1.00 8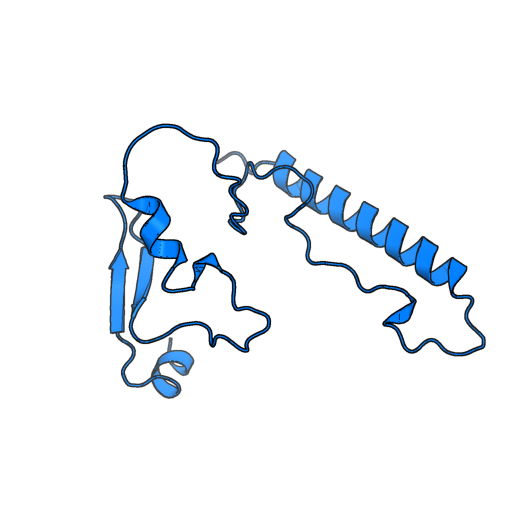6.56 86 LEU A O 1
ATOM 703 N N . PRO A 1 87 ? -14.831 -5.615 19.291 1.00 89.44 87 PRO A N 1
ATOM 704 C CA . PRO A 1 87 ? -15.552 -6.117 20.452 1.00 89.44 87 PRO A CA 1
ATOM 705 C C . PRO A 1 87 ? -15.703 -5.017 21.513 1.00 89.44 87 PRO A C 1
ATOM 707 O O . PRO A 1 87 ? -14.784 -4.234 21.741 1.00 89.44 87 PRO A O 1
ATOM 710 N N . ALA A 1 88 ? -16.831 -5.009 22.231 1.00 84.56 88 ALA A N 1
ATOM 711 C CA . ALA A 1 88 ? -17.165 -3.971 23.217 1.00 84.56 88 ALA A CA 1
ATOM 712 C C . ALA A 1 88 ? -16.155 -3.829 24.375 1.00 84.56 88 ALA A C 1
ATOM 714 O O . ALA A 1 88 ? -16.119 -2.802 25.046 1.00 84.56 88 ALA A O 1
ATOM 715 N N . SER A 1 89 ? -15.319 -4.843 24.622 1.00 88.94 89 SER A N 1
ATOM 716 C CA . SER A 1 89 ? -14.274 -4.784 25.650 1.00 88.94 89 SER A CA 1
ATOM 717 C C . SER A 1 89 ? -13.055 -3.952 25.240 1.00 88.94 89 SER A C 1
ATOM 719 O O . SER A 1 89 ? -12.140 -3.783 26.049 1.00 88.94 89 SER A O 1
ATOM 721 N N . LEU A 1 90 ? -12.975 -3.513 23.981 1.00 88.94 90 LEU A N 1
ATOM 722 C CA . LEU A 1 90 ? -11.763 -2.958 23.392 1.00 88.94 90 LEU A CA 1
ATOM 723 C C . LEU A 1 90 ? -11.968 -1.468 23.070 1.00 88.94 90 LEU A C 1
ATOM 725 O O . LEU A 1 90 ? -12.768 -1.138 22.198 1.00 88.94 90 LEU A O 1
ATOM 729 N N . PRO A 1 91 ? -11.263 -0.552 23.763 1.00 92.62 91 PRO A N 1
ATOM 730 C CA . PRO A 1 91 ? -11.472 0.880 23.581 1.00 92.62 91 PRO A CA 1
ATOM 731 C C . PRO A 1 91 ? -11.053 1.355 22.187 1.00 92.62 91 PRO A C 1
ATOM 733 O O . PRO A 1 91 ? -9.894 1.180 21.795 1.00 92.62 91 PRO A O 1
ATOM 736 N N . GLU A 1 92 ? -11.959 2.036 21.487 1.00 91.38 92 GLU A N 1
ATOM 737 C CA . GLU A 1 92 ? -11.715 2.614 20.158 1.00 91.38 92 GLU A CA 1
ATOM 738 C C . GLU A 1 92 ? -10.496 3.545 20.131 1.00 91.38 92 GLU A C 1
ATOM 740 O O . GLU A 1 92 ? -9.707 3.508 19.189 1.00 91.38 92 GLU A O 1
ATOM 745 N N . GLU A 1 93 ? -10.275 4.330 21.191 1.00 92.69 93 GLU A N 1
ATOM 746 C CA . GLU A 1 93 ? -9.132 5.249 21.280 1.00 92.69 93 GLU A CA 1
ATOM 747 C C . GLU A 1 93 ? -7.782 4.529 21.207 1.00 92.69 93 GLU A C 1
ATOM 749 O O . GLU A 1 93 ? -6.842 5.011 20.563 1.00 92.69 93 GLU A O 1
ATOM 754 N N . LYS A 1 94 ? -7.679 3.343 21.823 1.00 93.31 94 LYS A N 1
ATOM 755 C CA . LYS A 1 94 ? -6.451 2.538 21.780 1.00 93.31 94 LYS A CA 1
ATOM 756 C C . LYS A 1 94 ? -6.198 2.011 20.373 1.00 93.31 94 LYS A C 1
ATOM 758 O O . LYS A 1 94 ? -5.058 2.038 19.914 1.00 93.31 94 LYS A O 1
ATOM 763 N N . VAL A 1 95 ? -7.253 1.585 19.678 1.00 94.75 95 VAL A N 1
ATOM 764 C CA . VAL A 1 95 ? -7.165 1.115 18.289 1.00 94.75 95 VAL A CA 1
ATOM 765 C C . VAL A 1 95 ? -6.814 2.268 17.351 1.00 94.75 95 VAL A C 1
ATOM 767 O O . VAL A 1 95 ? -5.929 2.116 16.517 1.00 94.75 95 VAL A O 1
ATOM 770 N N . SER A 1 96 ? -7.423 3.441 17.535 1.00 92.44 96 SER A N 1
ATOM 771 C CA . SER A 1 96 ? -7.109 4.658 16.771 1.00 92.44 96 SER A CA 1
ATOM 772 C C . SER A 1 96 ? -5.636 5.031 16.897 1.00 92.44 96 SER A C 1
ATOM 774 O O . SER A 1 96 ? -4.924 5.200 15.903 1.00 92.44 96 SER A O 1
ATOM 776 N N . THR A 1 97 ? -5.154 5.067 18.140 1.00 94.69 97 THR A N 1
ATOM 777 C CA . THR A 1 97 ? -3.756 5.358 18.455 1.00 94.69 97 THR A CA 1
ATOM 778 C C . THR A 1 97 ? -2.830 4.324 17.819 1.00 94.69 97 THR A C 1
ATOM 780 O O . THR A 1 97 ? -1.832 4.689 17.197 1.00 94.69 97 THR A O 1
ATOM 783 N N . PHE A 1 98 ? -3.181 3.038 17.911 1.00 95.38 98 PHE A N 1
ATOM 784 C CA . PHE A 1 98 ? -2.421 1.962 17.287 1.00 95.38 98 PHE A CA 1
ATOM 785 C C . PHE A 1 98 ? -2.360 2.103 15.761 1.00 95.38 98 PHE A C 1
ATOM 787 O O . PHE A 1 98 ? -1.270 2.045 15.199 1.00 95.38 98 PHE A O 1
ATOM 794 N N . ILE A 1 99 ? -3.488 2.347 15.086 1.00 92.81 99 ILE A N 1
ATOM 795 C CA . ILE A 1 99 ? -3.540 2.533 13.627 1.00 92.81 99 ILE A CA 1
ATOM 796 C C . ILE A 1 99 ? -2.678 3.730 13.209 1.00 92.81 99 ILE A C 1
ATOM 798 O O . ILE A 1 99 ? -1.922 3.636 12.241 1.00 92.81 99 ILE A O 1
ATOM 802 N N . MET A 1 100 ? -2.720 4.834 13.959 1.00 90.25 100 MET A N 1
ATOM 803 C CA . MET A 1 100 ? -1.871 6.004 13.708 1.00 90.25 100 MET A CA 1
ATOM 804 C C . MET A 1 100 ? -0.375 5.678 13.850 1.00 90.25 100 MET A C 1
ATOM 806 O O . MET A 1 100 ? 0.432 6.050 12.987 1.00 90.25 100 MET A O 1
ATOM 810 N N . MET A 1 101 ? 0.008 4.962 14.911 1.00 94.31 101 MET A N 1
ATOM 811 C CA . MET A 1 101 ? 1.388 4.510 15.118 1.00 94.31 101 MET A CA 1
ATOM 812 C C . MET A 1 101 ? 1.832 3.544 14.017 1.00 94.31 101 MET A C 1
ATOM 814 O O . MET A 1 101 ? 2.931 3.690 13.481 1.00 94.31 101 MET A O 1
ATOM 818 N N . TYR A 1 102 ? 0.967 2.606 13.633 1.00 94.81 102 TYR A N 1
ATOM 819 C CA . TYR A 1 102 ? 1.234 1.623 12.589 1.00 94.81 102 TYR A CA 1
ATOM 820 C C . TYR A 1 102 ? 1.418 2.291 11.224 1.00 94.81 102 TYR A C 1
ATOM 822 O O . TYR A 1 102 ? 2.423 2.050 10.558 1.00 94.81 102 TYR A O 1
ATOM 830 N N . ARG A 1 103 ? 0.541 3.235 10.857 1.00 89.31 103 ARG A N 1
ATOM 831 C CA . ARG A 1 103 ? 0.695 4.060 9.649 1.00 89.31 103 ARG A CA 1
ATOM 832 C C . ARG A 1 103 ? 2.040 4.783 9.631 1.00 89.31 103 ARG A C 1
ATOM 834 O O . ARG A 1 103 ? 2.753 4.748 8.630 1.00 89.31 103 ARG A O 1
ATOM 841 N N . THR A 1 104 ? 2.408 5.402 10.752 1.00 90.00 104 THR A N 1
ATOM 842 C CA . THR A 1 104 ? 3.691 6.108 10.897 1.00 90.00 104 THR A CA 1
ATOM 843 C C . THR A 1 104 ? 4.878 5.153 10.754 1.00 90.00 104 THR A C 1
ATOM 845 O O . THR A 1 104 ? 5.876 5.486 10.115 1.00 90.00 104 THR A O 1
ATOM 848 N N . HIS A 1 105 ? 4.778 3.949 11.315 1.00 93.94 105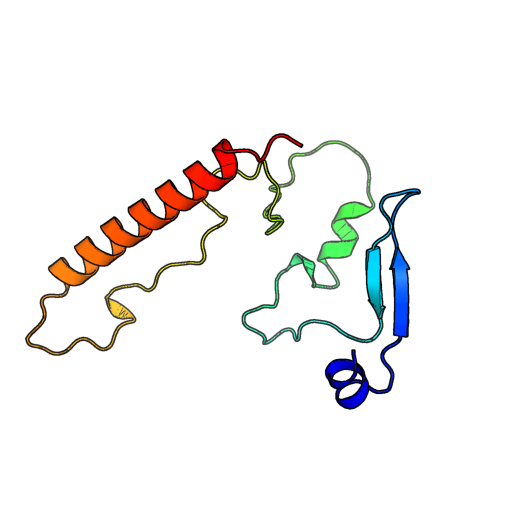 HIS A N 1
ATOM 849 C CA . HIS A 1 105 ? 5.810 2.924 11.219 1.00 93.94 105 HIS A CA 1
ATOM 850 C C . HIS A 1 105 ? 5.991 2.415 9.783 1.00 93.94 105 HIS A C 1
ATOM 852 O O . HIS A 1 105 ? 7.116 2.401 9.280 1.00 93.94 105 HIS A O 1
ATOM 858 N N . CYS A 1 106 ? 4.896 2.080 9.095 1.00 92.19 106 CYS A N 1
ATOM 859 C CA . CYS A 1 106 ? 4.918 1.679 7.688 1.00 92.19 106 CYS A CA 1
ATOM 860 C C . CYS A 1 106 ? 5.533 2.765 6.806 1.00 92.19 106 CYS A C 1
ATOM 862 O O . CYS A 1 106 ? 6.354 2.460 5.941 1.00 92.19 106 CYS A O 1
ATOM 864 N N . GLN A 1 107 ? 5.191 4.031 7.062 1.00 86.31 107 GLN A N 1
ATOM 865 C CA . GLN A 1 107 ? 5.778 5.153 6.341 1.00 86.31 107 GLN A CA 1
ATOM 866 C C . GLN A 1 107 ? 7.290 5.217 6.565 1.00 86.31 107 GLN A C 1
ATOM 868 O O . GLN A 1 107 ? 8.044 5.301 5.606 1.00 86.31 107 GLN A O 1
ATOM 873 N N . ARG A 1 108 ? 7.765 5.075 7.808 1.00 87.69 108 ARG A N 1
ATOM 874 C CA . ARG A 1 108 ? 9.207 5.063 8.106 1.00 87.69 108 ARG A CA 1
ATOM 875 C C . ARG A 1 108 ? 9.950 3.921 7.418 1.00 87.69 108 ARG A C 1
ATOM 877 O O . ARG A 1 108 ? 11.064 4.144 6.942 1.00 87.69 108 ARG A O 1
ATOM 884 N N . ILE A 1 109 ? 9.365 2.724 7.360 1.00 88.31 109 ILE A N 1
ATOM 885 C CA . ILE A 1 109 ? 9.948 1.596 6.619 1.00 88.31 109 ILE A CA 1
ATOM 886 C C . ILE A 1 109 ? 10.047 1.955 5.140 1.00 88.31 109 ILE A C 1
ATOM 888 O O . ILE A 1 109 ? 11.127 1.852 4.561 1.00 88.31 109 ILE A O 1
ATOM 892 N N . LEU A 1 110 ? 8.948 2.418 4.545 1.00 85.19 110 LEU A N 1
ATOM 893 C CA . LEU A 1 110 ? 8.908 2.782 3.136 1.00 85.19 110 LEU A CA 1
ATOM 894 C C . LEU A 1 110 ? 9.937 3.869 2.811 1.00 85.19 110 LEU A C 1
ATOM 896 O O . LEU A 1 110 ? 10.720 3.718 1.878 1.00 85.19 110 LEU A O 1
ATOM 900 N N . ASP A 1 111 ? 9.988 4.926 3.617 1.00 80.12 111 ASP A N 1
ATOM 901 C CA . ASP A 1 111 ? 10.962 6.001 3.475 1.00 80.12 111 ASP A CA 1
ATOM 902 C C . ASP A 1 111 ? 12.397 5.477 3.554 1.00 80.12 111 ASP A C 1
ATOM 904 O O . ASP A 1 111 ? 13.283 5.974 2.864 1.00 80.12 111 ASP A O 1
ATOM 908 N N . THR A 1 112 ? 12.638 4.488 4.417 1.00 85.19 112 THR A N 1
ATOM 909 C CA . THR A 1 112 ? 13.951 3.861 4.570 1.00 85.19 112 THR A CA 1
ATOM 910 C C . THR A 1 112 ? 14.312 3.060 3.329 1.00 85.19 112 THR A C 1
ATOM 912 O O . THR A 1 112 ? 15.407 3.245 2.820 1.00 85.19 112 THR A O 1
ATOM 915 N N . VAL A 1 113 ? 13.393 2.257 2.789 1.00 81.88 113 VAL A N 1
ATOM 916 C CA . VAL A 1 113 ? 13.604 1.497 1.544 1.00 81.88 113 VAL A CA 1
ATOM 917 C C . VAL A 1 113 ? 13.830 2.427 0.347 1.00 81.88 113 VAL A C 1
ATOM 919 O O . VAL A 1 113 ? 14.718 2.173 -0.459 1.00 81.88 113 VAL A O 1
ATOM 922 N N . ILE A 1 114 ? 13.076 3.526 0.243 1.00 76.81 114 ILE A N 1
ATOM 923 C CA . ILE A 1 114 ? 13.238 4.514 -0.837 1.00 76.81 114 ILE A CA 1
ATOM 924 C C . ILE A 1 114 ? 14.579 5.246 -0.711 1.00 76.81 114 ILE A C 1
ATOM 926 O O . ILE A 1 114 ? 15.295 5.388 -1.698 1.00 76.81 114 ILE A O 1
ATOM 930 N N . ARG A 1 115 ? 14.932 5.724 0.491 1.00 76.75 115 ARG A N 1
ATOM 931 C CA . ARG A 1 115 ? 16.204 6.432 0.725 1.00 76.75 115 ARG A CA 1
ATOM 932 C C . ARG A 1 115 ? 17.418 5.526 0.606 1.00 76.75 115 ARG A C 1
ATOM 934 O O . ARG A 1 115 ? 18.463 6.007 0.193 1.00 76.75 115 ARG A O 1
ATOM 941 N N . ALA A 1 116 ? 17.273 4.253 0.965 1.00 75.75 116 ALA A N 1
ATOM 942 C CA . ALA A 1 116 ? 18.305 3.246 0.778 1.00 75.75 116 ALA A CA 1
ATOM 943 C C . ALA A 1 116 ? 18.553 2.925 -0.697 1.00 75.75 116 ALA A C 1
ATOM 945 O O . ALA A 1 116 ? 19.400 2.071 -0.927 1.00 75.75 116 ALA A O 1
ATOM 946 N N . ASN A 1 117 ? 17.811 3.578 -1.621 1.00 59.47 117 ASN A N 1
ATOM 947 C CA . ASN A 1 117 ? 18.108 3.802 -3.037 1.00 59.47 117 ASN A CA 1
ATOM 948 C C . ASN A 1 117 ? 19.186 2.821 -3.474 1.00 59.47 117 ASN A C 1
ATOM 950 O O . ASN A 1 117 ? 20.355 3.158 -3.360 1.00 59.47 117 ASN A O 1
ATOM 954 N N . PHE A 1 118 ? 18.780 1.573 -3.757 1.00 57.50 118 PHE A N 1
ATOM 955 C CA . PHE A 1 118 ? 19.706 0.479 -4.038 1.00 57.50 118 PHE A CA 1
ATOM 956 C C . PHE A 1 118 ? 20.649 0.975 -5.130 1.00 57.50 118 PHE A C 1
ATOM 958 O O . PHE A 1 118 ? 20.228 1.073 -6.281 1.00 57.50 118 PHE A O 1
ATOM 965 N N . ASP A 1 119 ? 21.844 1.413 -4.728 1.00 47.03 119 ASP A N 1
ATOM 966 C CA . ASP A 1 119 ? 22.834 1.977 -5.628 1.00 47.03 119 ASP A CA 1
ATOM 967 C C . ASP A 1 119 ? 23.259 0.821 -6.535 1.00 47.03 119 ASP A C 1
ATOM 969 O O . ASP A 1 119 ? 23.992 -0.079 -6.119 1.00 47.03 119 ASP A O 1
ATOM 973 N N . GLU A 1 120 ? 22.712 0.825 -7.748 1.00 38.31 120 GLU A N 1
ATOM 974 C CA . GLU A 1 120 ? 23.144 0.033 -8.896 1.00 38.31 120 GLU A CA 1
ATOM 975 C C . GLU A 1 120 ? 23.547 0.992 -10.020 1.00 38.31 120 GLU A C 1
ATOM 977 O O . GLU A 1 120 ? 22.767 1.933 -10.317 1.00 38.31 120 GLU A O 1
#